Protein AF-A0A923DMI6-F1 (afdb_monomer)

Sequence (47 aa):
GFNYNGKLRSSELLLREDGEVVEIRRAERVEDYFATLDFDQLERFEV

Mean predicted aligned error: 4.47 Å

Radius of gyration: 17.12 Å; Cα contacts (8 Å, |Δi|>4): 36; chains: 1; bounding box: 35×15×49 Å

Solvent-accessible surface area (backbone atoms only — not comparable to full-atom values): 3329 Å² total; per-residue (Å²): 134,88,78,89,81,82,70,71,53,71,56,42,73,45,79,46,97,89,68,50,75,43,80,80,38,76,55,55,52,73,64,67,79,45,64,87,64,65,72,82,58,54,86,74,67,80,132

pLDDT: mean 92.52, std 6.96, range [60.91, 98.5]

Foldseek 3Di:
DDDDPPDWDDWDWDQDPVRDIDTPGHTDDPCNVCVVDDVVCVVVDDD

Nearest PDB structures (foldseek):
  8d2y-assembly1_A-2  TM=8.081E-01  e=1.411E-01  Salmonella enterica subsp. enterica serovar Typhimurium
  8d4i-assembly1_C  TM=8.061E-01  e=1.411E-01  Salmonella enterica subsp. enterica serovar Typhimurium
  8d5d-assembly1_B  TM=7.963E-01  e=1.987E-01  Salmonella enterica subsp. enterica serovar Typhimurium
  8d5d-assembly1_A  TM=7.970E-01  e=1.856E-01  Salmonella enterica subsp. enterica serovar Typhimurium
  8d5r-assembly1_B  TM=8.109E-01  e=3.211E-01  Salmonella enterica subsp. enterica 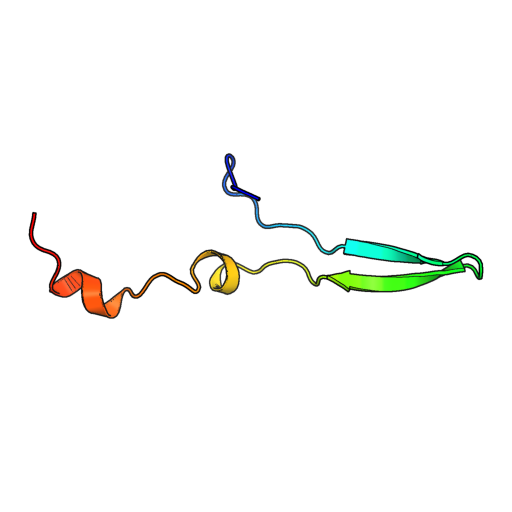serovar Typhimurium

Secondary structure (DSSP, 8-state):
---SS-PPPPPEEEE-TTS-EEEEEPPP-HHHHTTT--SGGGGG---

Structure (mmCIF, N/CA/C/O backbone):
data_AF-A0A923DMI6-F1
#
_entry.id   AF-A0A923DMI6-F1
#
loop_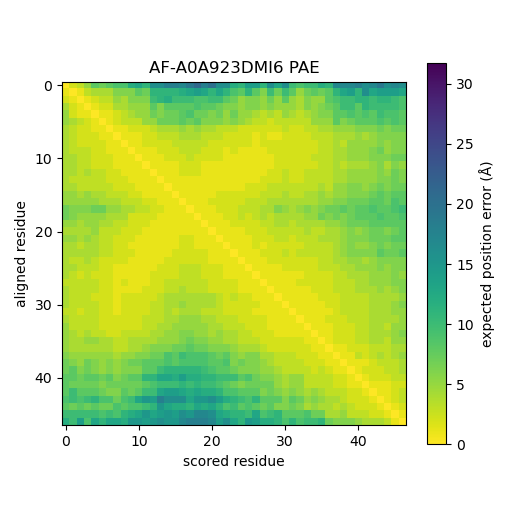
_atom_site.group_PDB
_atom_site.id
_atom_site.type_symbol
_atom_site.label_atom_id
_atom_site.label_alt_id
_atom_site.label_comp_id
_atom_site.label_asym_id
_atom_site.label_entity_id
_atom_site.label_seq_id
_atom_site.pdbx_PDB_ins_code
_atom_site.Cartn_x
_atom_site.Cartn_y
_atom_site.Cartn_z
_atom_site.occupancy
_atom_site.B_iso_or_equiv
_atom_site.auth_seq_id
_atom_site.auth_comp_id
_atom_site.auth_asym_id
_atom_site.auth_atom_id
_atom_site.pdbx_PDB_model_num
ATOM 1 N N . GLY A 1 1 ? 0.854 6.929 1.972 1.00 60.91 1 GLY A N 1
ATOM 2 C CA . GLY A 1 1 ? 2.048 6.512 2.726 1.00 60.91 1 GLY A CA 1
ATOM 3 C C . GLY A 1 1 ? 3.036 5.908 1.760 1.00 60.91 1 GLY A C 1
ATOM 4 O O . GLY A 1 1 ? 2.656 4.976 1.060 1.00 60.91 1 GLY A O 1
ATOM 5 N N . PHE A 1 2 ? 4.241 6.465 1.678 1.00 72.06 2 PHE A N 1
ATOM 6 C CA . PHE A 1 2 ? 5.312 5.912 0.851 1.00 72.06 2 PHE A CA 1
ATOM 7 C C . PHE A 1 2 ? 5.881 4.652 1.501 1.00 72.06 2 PHE A C 1
ATOM 9 O O . PHE A 1 2 ? 5.967 4.561 2.726 1.00 72.06 2 PHE A O 1
ATOM 16 N N . ASN A 1 3 ? 6.221 3.673 0.674 1.00 81.25 3 ASN A N 1
ATOM 17 C CA . ASN A 1 3 ? 6.807 2.418 1.105 1.00 81.25 3 ASN A CA 1
ATOM 18 C C . ASN A 1 3 ? 8.321 2.474 0.878 1.00 81.25 3 ASN A C 1
ATOM 20 O O . ASN A 1 3 ? 8.767 2.741 -0.233 1.00 81.25 3 ASN A O 1
ATOM 24 N N . TYR A 1 4 ? 9.095 2.245 1.938 1.00 86.44 4 TYR A N 1
ATOM 25 C CA . TYR A 1 4 ? 10.555 2.390 1.918 1.00 86.44 4 TYR A CA 1
ATOM 26 C C . TYR A 1 4 ? 11.302 1.058 2.047 1.00 86.44 4 TYR A C 1
ATOM 28 O O . TYR A 1 4 ? 12.512 1.019 1.856 1.00 86.44 4 TYR A O 1
ATOM 36 N N . ASN A 1 5 ? 10.605 -0.031 2.385 1.00 91.88 5 ASN A N 1
ATOM 37 C CA . ASN A 1 5 ? 11.206 -1.352 2.612 1.00 91.88 5 ASN A CA 1
ATOM 38 C C . ASN A 1 5 ? 10.655 -2.443 1.678 1.00 91.88 5 ASN A C 1
ATOM 40 O O . ASN A 1 5 ? 11.023 -3.606 1.824 1.00 91.88 5 ASN A O 1
ATOM 44 N N . GLY A 1 6 ? 9.752 -2.085 0.763 1.00 86.44 6 GLY A N 1
ATOM 45 C CA . GLY A 1 6 ? 9.098 -2.994 -0.175 1.00 86.44 6 GLY A CA 1
ATOM 46 C C . GLY A 1 6 ? 8.073 -3.943 0.451 1.00 86.44 6 GLY A C 1
ATOM 47 O O . GLY A 1 6 ? 7.591 -4.837 -0.237 1.00 86.44 6 GLY A O 1
ATOM 48 N N . LYS A 1 7 ? 7.727 -3.803 1.739 1.00 92.06 7 LYS A N 1
ATOM 49 C CA . LYS A 1 7 ? 6.750 -4.691 2.392 1.00 92.06 7 LYS A CA 1
ATOM 50 C C . LYS A 1 7 ? 5.327 -4.205 2.157 1.00 92.06 7 LYS A C 1
ATOM 52 O O . LYS A 1 7 ? 5.025 -3.061 2.478 1.00 92.06 7 LYS A O 1
ATOM 57 N N . LEU A 1 8 ? 4.454 -5.077 1.661 1.00 93.50 8 LEU A N 1
ATOM 58 C CA . LEU A 1 8 ? 3.033 -4.773 1.471 1.00 93.50 8 LEU A CA 1
ATOM 59 C C . LEU A 1 8 ? 2.363 -4.400 2.797 1.00 93.50 8 LEU A C 1
ATOM 61 O O . LEU A 1 8 ? 2.750 -4.897 3.861 1.00 93.50 8 LEU A O 1
ATOM 65 N N . ARG A 1 9 ? 1.362 -3.520 2.741 1.00 93.00 9 ARG A N 1
ATOM 66 C CA . ARG A 1 9 ? 0.606 -3.161 3.941 1.00 93.00 9 ARG A CA 1
ATOM 67 C C . ARG A 1 9 ? -0.215 -4.348 4.439 1.00 93.00 9 ARG A C 1
ATOM 69 O O . ARG A 1 9 ? -0.920 -5.005 3.673 1.00 93.00 9 ARG A O 1
ATOM 76 N N . SER A 1 10 ? -0.145 -4.587 5.745 1.00 95.12 10 SER A N 1
ATOM 77 C CA . SER A 1 10 ? -1.009 -5.545 6.434 1.00 95.12 10 SER A CA 1
ATOM 78 C C . SER A 1 10 ? -2.476 -5.108 6.396 1.00 95.12 10 SER A C 1
ATOM 80 O O . SER A 1 10 ? -2.778 -3.931 6.197 1.00 95.12 10 SER A O 1
ATOM 82 N N . SER A 1 11 ? -3.384 -6.052 6.643 1.00 97.38 11 SER A N 1
ATOM 83 C CA . SER A 1 11 ? -4.786 -5.741 6.921 1.00 97.38 11 SER A CA 1
ATOM 84 C C . SER A 1 11 ? -4.922 -4.904 8.194 1.00 97.38 11 SER A C 1
ATOM 86 O O . SER A 1 11 ? -4.165 -5.089 9.151 1.00 97.38 11 SER A O 1
ATOM 88 N N . GLU A 1 12 ? -5.925 -4.034 8.234 1.00 98.06 12 GLU A N 1
ATOM 89 C CA . GLU A 1 12 ? -6.279 -3.248 9.415 1.00 98.06 12 GLU A CA 1
ATOM 90 C C . GLU A 1 12 ? -7.636 -3.708 9.939 1.00 98.06 12 GLU A C 1
ATOM 92 O O . GLU A 1 12 ? -8.626 -3.777 9.203 1.00 98.06 12 GLU A O 1
ATOM 97 N N . LEU A 1 13 ? -7.660 -4.020 11.231 1.00 98.19 13 LEU A N 1
ATOM 98 C CA . LEU A 1 13 ? -8.831 -4.490 11.954 1.00 98.19 13 LEU A CA 1
ATOM 99 C C . LEU A 1 13 ? -9.214 -3.459 13.014 1.00 98.19 13 LEU A C 1
ATOM 101 O O . LEU A 1 13 ? -8.345 -2.876 13.664 1.00 98.19 13 LEU A O 1
ATOM 105 N N . LEU A 1 14 ? -10.513 -3.266 13.205 1.00 98.19 14 LEU A N 1
ATOM 106 C CA . LEU A 1 14 ? -11.086 -2.447 14.261 1.00 98.19 14 LEU A CA 1
ATOM 107 C C . LEU A 1 14 ? -11.730 -3.357 15.307 1.00 98.19 14 LEU A C 1
ATOM 109 O O . LEU A 1 14 ? -12.675 -4.077 14.992 1.00 98.19 14 LEU A O 1
ATOM 113 N N . LEU A 1 15 ? -11.238 -3.290 16.543 1.00 98.38 15 LEU A N 1
ATOM 114 C CA . LEU A 1 15 ? -11.911 -3.857 17.710 1.00 98.38 15 LEU A CA 1
ATOM 115 C C . LEU A 1 15 ? -12.932 -2.842 18.238 1.00 98.38 15 LEU A C 1
ATOM 117 O O . LEU A 1 15 ? -12.573 -1.699 18.522 1.00 98.38 15 LEU A O 1
ATOM 121 N N . ARG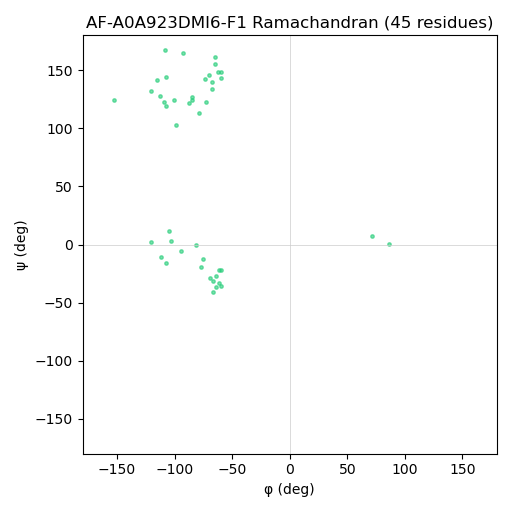 A 1 16 ? -14.191 -3.256 18.354 1.00 98.31 16 ARG A N 1
ATOM 122 C CA . ARG A 1 16 ? -15.301 -2.447 18.871 1.00 98.31 16 ARG A CA 1
ATOM 123 C C . ARG A 1 16 ? -15.492 -2.654 20.374 1.00 98.31 16 ARG A C 1
ATOM 125 O O . ARG A 1 16 ? -14.966 -3.598 20.959 1.00 98.31 16 ARG A O 1
ATOM 132 N N . GLU A 1 17 ? -16.253 -1.758 21.001 1.00 98.50 17 GLU A N 1
ATOM 133 C CA . GLU A 1 17 ? -16.524 -1.789 22.449 1.00 98.50 17 GLU A CA 1
ATOM 134 C C . GLU A 1 17 ? -17.305 -3.038 22.892 1.00 98.50 17 GLU A C 1
ATOM 136 O O . GLU A 1 17 ? -17.152 -3.490 24.023 1.00 98.50 17 GLU A O 1
ATOM 141 N N . ASP A 1 18 ? -18.103 -3.622 21.995 1.00 98.06 18 ASP A N 1
ATOM 142 C CA . ASP A 1 18 ? -18.839 -4.874 22.205 1.00 98.06 18 ASP A CA 1
ATOM 143 C C . ASP A 1 18 ? -17.980 -6.138 21.997 1.00 98.06 18 ASP A C 1
ATOM 145 O O . ASP A 1 18 ? -18.463 -7.256 22.178 1.00 98.06 18 ASP A O 1
ATOM 149 N N . GLY A 1 19 ? -16.700 -5.970 21.651 1.00 98.25 19 GLY A N 1
ATOM 150 C CA . GLY A 1 19 ? -15.755 -7.055 21.395 1.00 98.25 19 GLY A CA 1
ATOM 151 C C . GLY A 1 19 ? -15.766 -7.581 19.959 1.00 98.25 19 GLY A C 1
ATOM 152 O O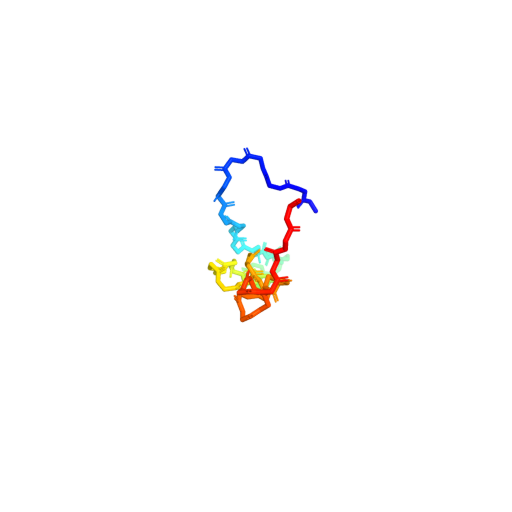 . GLY A 1 19 ? -14.986 -8.483 19.647 1.00 98.25 19 GLY A O 1
ATOM 153 N N . GLU A 1 20 ? -16.599 -7.034 19.070 1.00 98.38 20 GLU A N 1
ATOM 154 C CA . GLU A 1 20 ? -16.584 -7.393 17.653 1.00 98.38 20 GLU A CA 1
ATOM 155 C C . GLU A 1 20 ? -15.288 -6.906 16.981 1.00 98.38 20 GLU A C 1
ATOM 157 O O . GLU A 1 20 ? -14.812 -5.793 17.222 1.00 98.38 20 GLU A O 1
ATOM 162 N N . VAL A 1 21 ? -14.726 -7.731 16.094 1.00 98.31 21 VAL A N 1
ATOM 163 C CA . VAL A 1 21 ? -13.590 -7.360 15.244 1.00 98.31 21 VAL A CA 1
ATOM 164 C C . VAL A 1 21 ? -14.069 -7.223 13.807 1.00 98.31 21 VAL A C 1
ATOM 166 O O . VAL A 1 21 ? -14.581 -8.177 13.226 1.00 98.31 21 VAL A O 1
ATOM 169 N N . VAL A 1 22 ? -13.857 -6.047 13.220 1.00 98.38 22 VAL A N 1
ATOM 170 C CA . VAL A 1 22 ? -14.267 -5.738 11.846 1.00 98.38 22 VAL A CA 1
ATOM 171 C C . VAL A 1 22 ? -13.055 -5.366 11.007 1.00 98.38 22 VAL A C 1
ATOM 173 O O . VAL A 1 22 ? -12.245 -4.530 11.405 1.00 98.38 22 VAL A O 1
ATOM 176 N N . GLU A 1 23 ? -12.933 -5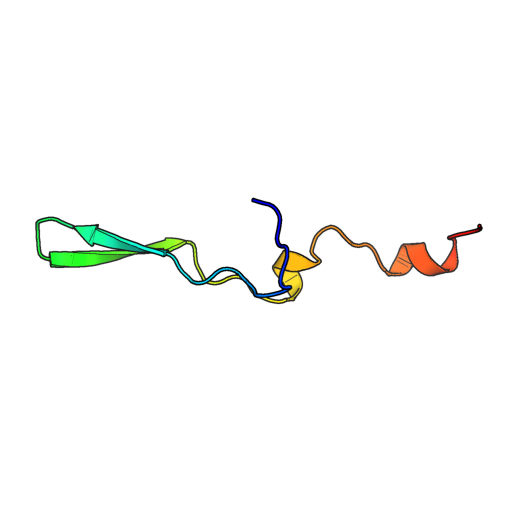.959 9.823 1.00 98.19 23 GLU A N 1
ATOM 177 C CA . GLU A 1 23 ? -11.922 -5.542 8.853 1.00 98.19 23 GLU A CA 1
ATOM 178 C C . GLU A 1 23 ? -12.307 -4.193 8.236 1.00 98.19 23 GLU A C 1
ATOM 180 O O . GLU A 1 23 ? -13.377 -4.045 7.649 1.00 98.19 23 GLU A O 1
ATOM 185 N N . ILE A 1 24 ? -11.420 -3.205 8.363 1.00 97.94 24 ILE A N 1
ATOM 186 C CA . ILE A 1 24 ? -11.610 -1.861 7.790 1.00 97.94 24 ILE A CA 1
ATOM 187 C C . ILE A 1 24 ? -10.699 -1.611 6.585 1.00 97.94 24 ILE A C 1
ATOM 189 O O . ILE A 1 24 ? -10.923 -0.679 5.810 1.00 97.94 24 ILE A O 1
ATOM 193 N N . ARG A 1 25 ? -9.672 -2.449 6.412 1.00 97.88 25 ARG A N 1
ATOM 194 C CA . ARG A 1 25 ? -8.808 -2.476 5.233 1.00 97.88 25 ARG A CA 1
ATOM 195 C C . ARG A 1 25 ? -8.246 -3.881 5.048 1.00 97.88 25 ARG A C 1
ATOM 197 O O . ARG A 1 25 ? -7.568 -4.392 5.937 1.00 97.88 25 ARG A O 1
ATOM 204 N N . ARG A 1 26 ? -8.462 -4.469 3.873 1.00 97.25 26 ARG A N 1
ATOM 205 C CA . ARG A 1 26 ? -7.813 -5.728 3.490 1.00 97.25 26 ARG A CA 1
ATOM 206 C C . ARG A 1 26 ? -6.299 -5.566 3.356 1.00 97.25 26 ARG A C 1
ATOM 208 O O . ARG A 1 26 ? -5.820 -4.478 3.037 1.00 97.25 26 ARG A O 1
ATOM 215 N N . ALA A 1 27 ? -5.558 -6.659 3.519 1.00 97.19 27 ALA A N 1
ATOM 216 C CA . ALA A 1 27 ? -4.133 -6.677 3.201 1.00 97.19 27 ALA A CA 1
ATOM 217 C C . ALA A 1 27 ? -3.894 -6.332 1.718 1.00 97.19 27 ALA A C 1
ATOM 219 O O . ALA A 1 27 ? -4.677 -6.719 0.838 1.00 97.19 27 ALA A O 1
ATOM 220 N N . GLU A 1 28 ? -2.813 -5.603 1.447 1.00 96.25 28 GLU A N 1
ATOM 221 C CA . GLU A 1 28 ? -2.371 -5.329 0.080 1.00 96.25 28 GLU A CA 1
ATOM 222 C C . GLU A 1 28 ? -1.825 -6.602 -0.571 1.00 96.25 28 GLU A C 1
ATOM 224 O O . GLU A 1 28 ? -1.186 -7.438 0.074 1.00 96.25 28 GLU A O 1
ATOM 229 N N . ARG A 1 29 ? -2.051 -6.724 -1.878 1.00 95.62 29 ARG A N 1
ATOM 230 C CA . ARG A 1 29 ? -1.405 -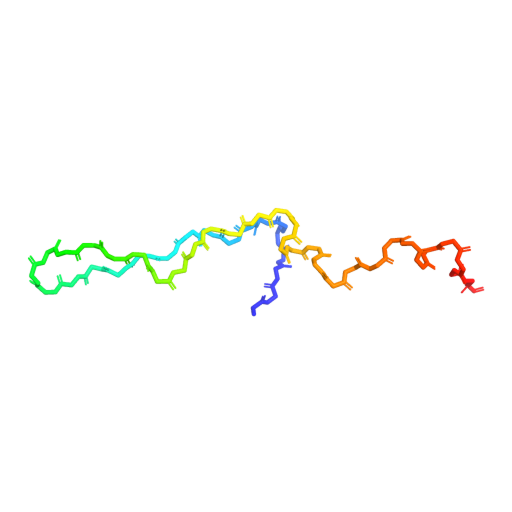7.712 -2.739 1.00 95.62 29 ARG A CA 1
ATOM 231 C C . ARG A 1 29 ? -0.405 -7.010 -3.657 1.00 95.62 29 ARG A C 1
ATOM 233 O O . ARG A 1 29 ? -0.398 -5.786 -3.776 1.00 95.62 29 ARG A O 1
ATOM 240 N N . VAL A 1 30 ? 0.444 -7.793 -4.314 1.00 93.56 30 VAL A N 1
ATOM 241 C CA . VAL A 1 30 ? 1.465 -7.267 -5.234 1.00 93.56 30 VAL A CA 1
ATOM 242 C C . VAL A 1 30 ? 0.822 -6.476 -6.375 1.00 93.56 30 VAL A C 1
ATOM 244 O O . VAL A 1 30 ? 1.346 -5.442 -6.782 1.00 93.56 30 VAL A O 1
ATOM 247 N N . GLU A 1 31 ? -0.345 -6.916 -6.840 1.00 93.44 31 GLU A N 1
ATOM 248 C CA . GLU A 1 31 ? -1.085 -6.268 -7.919 1.00 93.44 31 GLU A CA 1
ATOM 249 C C . GLU A 1 31 ? -1.552 -4.858 -7.530 1.00 93.44 31 GLU A C 1
ATOM 251 O O . GLU A 1 31 ? -1.502 -3.954 -8.355 1.00 93.44 31 GLU A O 1
ATOM 256 N N . ASP A 1 32 ? -1.941 -4.641 -6.268 1.00 92.69 32 ASP A N 1
ATOM 257 C CA . ASP A 1 32 ? -2.344 -3.316 -5.774 1.00 92.69 32 ASP A CA 1
ATOM 258 C C . ASP A 1 32 ? -1.163 -2.348 -5.759 1.00 92.69 32 ASP A C 1
ATOM 260 O O . ASP A 1 32 ? -1.287 -1.178 -6.118 1.00 92.69 32 ASP A O 1
ATOM 264 N N . TYR A 1 33 ? -0.001 -2.854 -5.344 1.00 91.44 33 TYR A N 1
ATOM 265 C CA . TYR A 1 33 ? 1.217 -2.066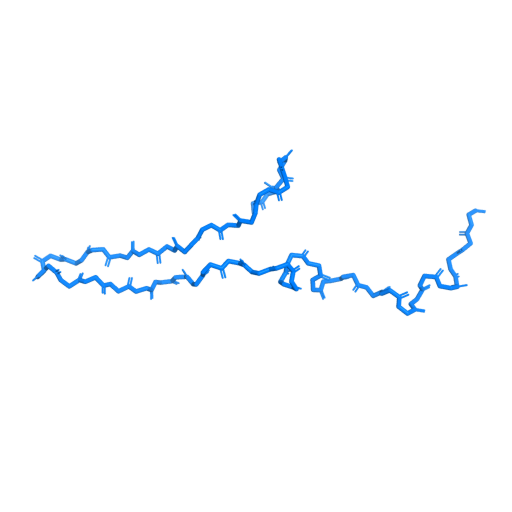 -5.214 1.00 91.44 33 TYR A CA 1
ATOM 266 C C . TYR A 1 33 ? 1.741 -1.582 -6.573 1.00 91.44 33 TYR A C 1
ATOM 268 O O . TYR A 1 33 ? 2.302 -0.491 -6.667 1.00 91.44 33 TYR A O 1
ATOM 276 N N . PHE A 1 34 ? 1.514 -2.367 -7.628 1.00 90.56 34 PHE A N 1
ATOM 277 C CA . PHE A 1 34 ? 1.900 -2.040 -9.000 1.00 90.56 34 PHE A CA 1
ATOM 278 C C . PHE A 1 34 ? 0.728 -1.605 -9.889 1.00 90.56 34 PHE A C 1
ATOM 280 O O . PHE A 1 34 ? 0.913 -1.464 -11.092 1.00 90.56 34 PHE A O 1
ATOM 287 N N . ALA A 1 35 ? -0.452 -1.332 -9.324 1.00 92.94 35 ALA A N 1
ATOM 288 C CA . ALA A 1 35 ? -1.672 -1.055 -10.090 1.00 92.94 35 ALA A CA 1
ATOM 289 C C . ALA A 1 35 ? -1.570 0.159 -11.033 1.00 92.94 35 ALA A C 1
ATOM 291 O O . ALA A 1 35 ? -2.348 0.276 -11.975 1.00 92.94 35 ALA A O 1
ATOM 292 N N . THR A 1 36 ? -0.636 1.078 -10.775 1.00 91.25 36 THR A N 1
ATOM 293 C CA . THR A 1 36 ? -0.408 2.267 -11.609 1.00 91.25 36 THR A CA 1
ATOM 294 C C . THR A 1 36 ? 0.687 2.082 -12.656 1.00 91.25 36 THR A C 1
ATOM 296 O O . THR A 1 36 ? 0.939 3.011 -13.419 1.00 91.25 36 THR A O 1
ATOM 299 N N . LEU A 1 37 ? 1.393 0.949 -12.662 1.00 91.00 37 LEU A N 1
ATOM 300 C CA . LEU A 1 37 ? 2.413 0.663 -13.664 1.00 91.00 37 LEU A CA 1
ATOM 301 C C . LEU A 1 37 ? 1.763 -0.002 -14.874 1.00 91.00 37 LEU A C 1
ATOM 303 O O . LEU A 1 37 ? 1.169 -1.071 -14.761 1.00 91.00 37 LEU A O 1
ATOM 307 N N . ASP A 1 38 ? 1.918 0.630 -16.032 1.00 90.62 38 ASP A N 1
ATOM 308 C CA . ASP A 1 38 ? 1.560 0.054 -17.321 1.00 90.62 38 ASP A CA 1
ATOM 309 C C . ASP A 1 38 ? 2.827 -0.495 -17.982 1.00 90.62 38 ASP A C 1
ATOM 311 O O . ASP A 1 38 ? 3.665 0.256 -18.488 1.00 90.62 38 ASP A O 1
ATOM 315 N N . PHE A 1 39 ? 2.986 -1.815 -17.926 1.00 87.88 39 PHE A N 1
ATOM 316 C CA . PHE A 1 39 ? 4.141 -2.486 -18.512 1.00 87.88 39 PHE A CA 1
ATOM 317 C C . PHE A 1 39 ? 4.047 -2.609 -20.036 1.00 87.88 39 PHE A C 1
ATOM 319 O O . PHE A 1 39 ? 5.089 -2.739 -20.675 1.00 87.88 39 PHE A O 1
ATOM 326 N N . ASP A 1 40 ? 2.861 -2.490 -20.636 1.00 91.25 40 ASP A N 1
ATOM 327 C CA . ASP A 1 40 ? 2.704 -2.561 -22.094 1.00 91.25 40 ASP A CA 1
ATOM 328 C C . ASP A 1 40 ? 3.317 -1.323 -22.768 1.00 91.25 40 ASP A C 1
ATOM 330 O O . ASP A 1 40 ? 3.816 -1.375 -23.893 1.00 91.25 40 ASP A O 1
ATOM 334 N N . GLN A 1 41 ? 3.342 -0.188 -22.063 1.00 90.38 41 GLN A N 1
ATOM 335 C CA . GLN A 1 41 ? 3.990 1.035 -22.543 1.00 90.38 41 GLN A CA 1
ATOM 336 C C . GLN A 1 41 ? 5.520 0.997 -22.458 1.00 90.38 41 GLN A C 1
ATOM 338 O O . GLN A 1 41 ? 6.175 1.840 -23.076 1.00 90.38 41 GLN A O 1
ATOM 343 N N . LEU A 1 42 ? 6.103 0.026 -21.747 1.00 90.94 42 LEU A N 1
ATOM 344 C CA . LEU A 1 42 ? 7.552 -0.066 -21.565 1.00 90.94 42 LEU A CA 1
ATOM 345 C C . LEU A 1 42 ? 8.294 -0.237 -22.897 1.00 90.94 42 LEU A C 1
ATOM 347 O O . LEU A 1 42 ? 9.384 0.303 -23.060 1.00 90.94 42 LEU A O 1
ATOM 351 N N . GLU A 1 43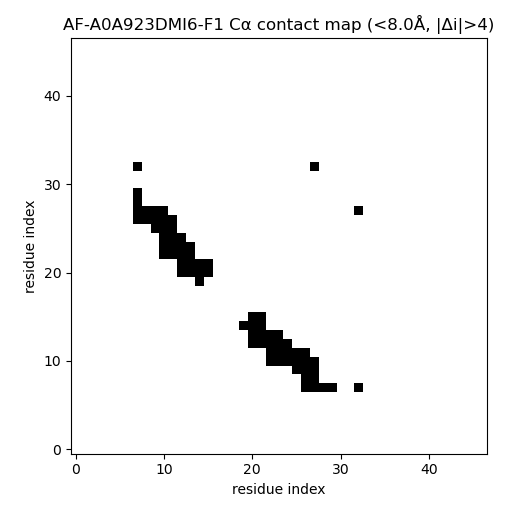 ? 7.692 -0.921 -23.871 1.00 91.38 43 GLU A N 1
ATOM 352 C CA . GLU A 1 43 ? 8.283 -1.132 -25.201 1.00 91.38 43 GLU A CA 1
ATOM 353 C C . GLU A 1 43 ? 8.545 0.173 -25.968 1.00 91.38 43 GLU A C 1
ATOM 355 O O . GLU A 1 43 ? 9.367 0.203 -26.881 1.00 91.38 43 GLU A O 1
ATOM 360 N N . ARG A 1 44 ? 7.840 1.254 -25.614 1.00 91.06 44 ARG A N 1
ATOM 361 C CA . ARG A 1 44 ? 7.914 2.565 -26.278 1.00 91.06 44 ARG A CA 1
ATOM 362 C C . ARG A 1 44 ? 8.728 3.585 -25.487 1.00 91.06 44 ARG A C 1
ATOM 364 O O . ARG A 1 44 ? 8.764 4.754 -25.862 1.00 91.06 44 ARG A O 1
ATOM 371 N N . PHE A 1 45 ? 9.318 3.174 -24.367 1.00 90.94 45 PHE A N 1
ATOM 372 C CA . PHE A 1 45 ? 10.105 4.055 -23.519 1.00 90.94 45 PHE A CA 1
ATOM 373 C C . PHE A 1 45 ? 11.505 4.259 -24.121 1.00 90.94 45 PHE A C 1
ATOM 375 O O . PHE A 1 45 ? 12.301 3.324 -24.187 1.00 90.94 45 PHE A O 1
ATOM 382 N N . GLU A 1 46 ? 11.803 5.487 -24.551 1.00 90.12 46 GLU A N 1
ATOM 383 C CA . GLU A 1 46 ? 13.118 5.911 -25.053 1.00 90.12 46 GLU A CA 1
ATOM 384 C C . GLU A 1 46 ? 13.818 6.815 -24.017 1.00 90.12 46 GLU A C 1
ATOM 386 O O . GLU A 1 46 ? 13.152 7.581 -23.315 1.00 90.12 46 GLU A O 1
ATOM 391 N N . VAL A 1 47 ? 15.150 6.700 -23.903 1.00 85.81 47 VAL A N 1
ATOM 392 C CA . VAL A 1 47 ? 15.998 7.405 -22.912 1.00 85.81 47 VAL A CA 1
ATOM 393 C C . V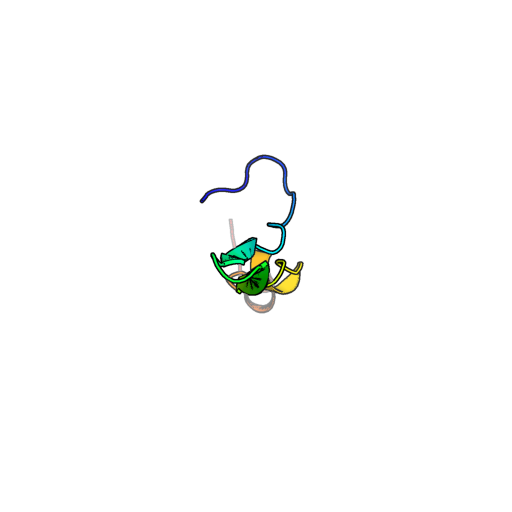AL A 1 47 ? 16.698 8.609 -23.527 1.00 85.81 47 VAL A C 1
ATOM 395 O O . VAL A 1 47 ? 17.274 8.443 -24.625 1.00 85.81 47 VAL A O 1
#